Protein AF-A0A8W7PRF5-F1 (afdb_monomer_lite)

Organism: Anopheles coluzzii (NCBI:txid1518534)

Sequence (178 aa):
MAEGTYEYECMRAELLGLAHPSREEFEEKQKLRQETEVEEQLTEQLKDVDLQDESLQGTSGKMDELTNILTATQQKINKFKVACGSLTSLLKLRPSTPSSEPAAGAAEGKSINDALDTLDTMKDLNAASDATVAKAAAQDIGTKVTSQLDKLDSLLHKADNATYSMKHQTDQMKKISK

Structure (mmCIF, N/CA/C/O backbone):
data_AF-A0A8W7PRF5-F1
#
_entry.id   AF-A0A8W7PRF5-F1
#
loop_
_atom_site.group_PDB
_atom_site.id
_atom_site.type_symbol
_atom_site.label_atom_id
_atom_site.label_alt_id
_atom_site.label_comp_id
_atom_site.label_asym_id
_atom_site.label_entity_id
_atom_site.label_seq_id
_atom_site.pdbx_PDB_ins_code
_atom_site.Cartn_x
_atom_site.Cartn_y
_atom_site.Cartn_z
_atom_site.occupancy
_atom_site.B_iso_or_equiv
_atom_site.auth_seq_id
_atom_site.auth_comp_id
_atom_site.auth_asym_id
_atom_site.auth_atom_id
_atom_site.pdbx_PDB_model_num
ATOM 1 N N . MET A 1 1 ? 35.293 11.402 -24.016 1.00 61.47 1 MET A N 1
ATOM 2 C CA . MET A 1 1 ? 34.260 10.452 -24.480 1.00 61.47 1 MET A CA 1
ATOM 3 C C . MET A 1 1 ? 33.550 9.910 -23.261 1.00 61.47 1 MET A C 1
ATOM 5 O O . MET A 1 1 ? 34.232 9.674 -22.272 1.00 61.47 1 MET A O 1
ATOM 9 N N . ALA A 1 2 ? 32.225 9.782 -23.308 1.00 79.25 2 ALA A N 1
ATOM 10 C CA . ALA A 1 2 ? 31.478 9.108 -22.251 1.00 79.25 2 ALA A CA 1
ATOM 11 C C . ALA A 1 2 ? 31.537 7.593 -22.483 1.00 79.25 2 ALA A C 1
ATOM 13 O O . ALA A 1 2 ? 31.536 7.147 -23.630 1.00 79.25 2 ALA A O 1
ATOM 14 N N . GLU A 1 3 ? 31.621 6.817 -21.408 1.00 78.94 3 GLU A N 1
ATOM 15 C CA . GLU A 1 3 ? 31.531 5.361 -21.495 1.00 78.94 3 GLU A CA 1
ATOM 16 C C . GLU A 1 3 ? 30.130 4.963 -21.978 1.00 78.94 3 GLU A C 1
ATOM 18 O O . GLU A 1 3 ? 29.141 5.616 -21.643 1.00 78.94 3 GLU A O 1
ATOM 23 N N . GLY A 1 4 ? 30.045 3.921 -22.807 1.00 78.56 4 GLY A N 1
ATOM 24 C CA . GLY A 1 4 ? 28.771 3.447 -23.354 1.00 78.56 4 GLY A CA 1
ATOM 25 C C . GLY A 1 4 ? 28.266 4.179 -24.604 1.00 78.56 4 GLY A C 1
ATOM 26 O O . GLY A 1 4 ? 27.120 3.958 -24.989 1.00 78.56 4 GLY A O 1
ATOM 27 N N . THR A 1 5 ? 29.081 5.015 -25.263 1.00 87.81 5 THR A N 1
ATOM 28 C CA . THR A 1 5 ? 28.792 5.481 -26.635 1.00 87.81 5 THR A CA 1
ATOM 29 C C . THR A 1 5 ? 29.384 4.537 -27.685 1.00 87.81 5 THR A C 1
ATOM 31 O O . THR A 1 5 ? 30.334 3.800 -27.413 1.00 87.81 5 THR A O 1
ATOM 34 N N . TYR A 1 6 ? 28.844 4.567 -28.906 1.00 88.38 6 TYR A N 1
ATOM 35 C CA . TYR A 1 6 ? 29.331 3.736 -30.012 1.00 88.38 6 TYR A CA 1
ATOM 36 C C . TYR A 1 6 ? 30.818 3.987 -30.308 1.00 88.38 6 TYR A C 1
ATOM 38 O O . TYR A 1 6 ? 31.595 3.051 -30.488 1.00 88.38 6 TYR A O 1
ATOM 46 N N . GLU A 1 7 ? 31.239 5.253 -30.289 1.00 88.06 7 GLU A N 1
ATOM 47 C CA . GLU A 1 7 ? 32.626 5.655 -30.531 1.00 88.06 7 GLU A CA 1
ATOM 48 C C . GLU A 1 7 ? 33.570 5.132 -29.442 1.00 88.06 7 GLU A C 1
ATOM 50 O O . GLU A 1 7 ? 34.707 4.759 -29.733 1.00 88.06 7 GLU A O 1
ATOM 55 N N . TYR A 1 8 ? 33.090 5.065 -28.198 1.00 89.44 8 TYR A N 1
ATOM 56 C CA . TYR A 1 8 ? 33.837 4.485 -27.089 1.00 89.44 8 TYR A CA 1
ATOM 57 C C . TYR A 1 8 ? 34.025 2.972 -27.267 1.00 89.44 8 TYR A C 1
ATOM 59 O O . TYR A 1 8 ? 35.137 2.477 -27.092 1.00 89.44 8 TYR A O 1
ATOM 67 N N . GLU A 1 9 ? 32.984 2.235 -27.670 1.00 86.38 9 GLU A N 1
ATOM 68 C CA . GLU A 1 9 ? 33.106 0.792 -27.934 1.00 86.38 9 GLU A CA 1
ATOM 69 C C . GLU A 1 9 ? 33.982 0.482 -29.154 1.00 86.38 9 GLU A C 1
ATOM 71 O O . GLU A 1 9 ? 34.721 -0.501 -29.134 1.00 86.38 9 GLU A O 1
ATOM 76 N N . CYS A 1 10 ? 33.966 1.331 -30.186 1.00 87.81 10 CYS A N 1
ATOM 77 C CA . CYS A 1 10 ? 34.877 1.199 -31.326 1.00 87.81 10 CYS A CA 1
ATOM 78 C C . CYS A 1 10 ? 36.339 1.342 -30.886 1.00 87.81 10 CYS A C 1
ATOM 80 O O . CYS A 1 10 ? 37.153 0.465 -31.162 1.00 87.81 10 CYS A O 1
ATOM 82 N N . MET A 1 11 ? 36.655 2.397 -30.129 1.00 88.56 11 MET A N 1
ATOM 83 C CA . MET A 1 11 ? 37.995 2.611 -29.574 1.00 88.56 11 MET A CA 1
ATOM 84 C C . MET A 1 11 ? 38.405 1.459 -28.642 1.00 88.56 11 MET A C 1
ATOM 86 O O . MET A 1 11 ? 39.544 1.000 -28.661 1.00 88.56 11 MET A O 1
ATOM 90 N N . ARG A 1 12 ? 37.469 0.943 -27.841 1.00 90.81 12 ARG A N 1
ATOM 91 C CA . ARG A 1 12 ? 37.705 -0.206 -26.961 1.00 90.81 12 ARG A CA 1
ATOM 92 C C . ARG A 1 12 ? 38.017 -1.483 -27.747 1.00 90.81 12 ARG A C 1
ATOM 94 O O . ARG A 1 12 ? 38.920 -2.219 -27.354 1.00 90.81 12 ARG A O 1
ATOM 101 N N . ALA A 1 13 ? 37.296 -1.749 -28.834 1.00 89.56 13 ALA A N 1
ATOM 102 C CA . ALA A 1 13 ? 37.564 -2.883 -29.715 1.00 89.56 13 ALA A CA 1
ATOM 103 C C . ALA A 1 13 ? 38.946 -2.762 -30.377 1.00 89.56 13 ALA A C 1
ATOM 105 O O . ALA A 1 13 ? 39.694 -3.740 -30.384 1.00 89.56 13 ALA A O 1
ATOM 106 N N . GLU A 1 14 ? 39.317 -1.557 -30.820 1.00 90.25 14 GLU A N 1
ATOM 107 C CA . GLU A 1 14 ? 40.637 -1.258 -31.385 1.00 90.25 14 GLU A CA 1
ATOM 108 C C . GLU A 1 14 ? 41.767 -1.559 -30.387 1.00 90.25 14 GLU A C 1
ATOM 110 O O . GLU A 1 14 ? 42.705 -2.289 -30.710 1.00 90.25 14 GLU A O 1
ATOM 115 N N . LEU A 1 15 ? 41.647 -1.084 -29.140 1.00 91.38 15 LEU A N 1
ATOM 116 C CA . LEU A 1 15 ? 42.628 -1.347 -28.076 1.00 91.38 15 LEU A CA 1
ATOM 117 C C . LEU A 1 15 ? 42.772 -2.843 -27.744 1.00 91.38 15 LEU A C 1
ATOM 119 O O . LEU A 1 15 ? 43.846 -3.280 -27.330 1.00 91.38 15 LEU A O 1
ATOM 123 N N . LEU A 1 16 ? 41.699 -3.622 -27.899 1.00 91.06 16 LEU A N 1
ATOM 124 C CA . LEU A 1 16 ? 41.664 -5.061 -27.617 1.00 91.06 16 LEU A CA 1
ATOM 125 C C . LEU A 1 16 ? 42.037 -5.929 -28.832 1.00 91.06 16 LEU A C 1
ATOM 127 O O . LEU A 1 16 ? 42.087 -7.153 -28.702 1.00 91.06 16 LEU A O 1
ATOM 131 N N . GLY A 1 17 ? 42.291 -5.328 -30.000 1.00 89.62 17 GLY A N 1
ATOM 132 C CA . GLY A 1 17 ? 42.558 -6.053 -31.245 1.00 89.62 17 GLY A CA 1
ATOM 133 C C . GLY A 1 17 ? 41.350 -6.834 -31.777 1.00 89.62 17 GLY A C 1
ATOM 134 O O . GLY A 1 17 ? 41.521 -7.825 -32.487 1.00 89.62 17 GLY A O 1
ATOM 135 N N . LEU A 1 18 ? 40.134 -6.424 -31.405 1.00 90.12 18 LEU A N 1
ATOM 136 C CA . LEU A 1 18 ? 38.875 -7.021 -31.849 1.00 90.12 18 LEU A CA 1
ATOM 137 C C . LEU A 1 18 ? 38.309 -6.260 -33.056 1.00 90.12 18 LEU A C 1
ATOM 139 O O . LEU A 1 18 ? 38.619 -5.091 -33.278 1.00 90.12 18 LEU A O 1
ATOM 143 N N . ALA A 1 19 ? 37.444 -6.918 -33.831 1.00 87.75 19 ALA A N 1
ATOM 144 C CA . ALA A 1 19 ? 36.703 -6.247 -34.896 1.00 87.75 19 ALA A CA 1
ATOM 145 C C . ALA A 1 19 ? 35.778 -5.169 -34.308 1.00 87.75 19 ALA A C 1
ATOM 147 O O . ALA A 1 19 ? 35.150 -5.386 -33.268 1.00 87.75 19 ALA A O 1
ATOM 148 N N . HIS A 1 20 ? 35.687 -4.017 -34.978 1.00 89.44 20 HIS A N 1
ATOM 149 C CA . HIS A 1 20 ? 34.767 -2.962 -34.564 1.00 89.44 20 HIS A CA 1
ATOM 150 C C . HIS A 1 20 ? 33.323 -3.468 -34.669 1.00 89.44 20 HIS A C 1
ATOM 152 O O . HIS A 1 20 ? 32.961 -4.011 -35.717 1.00 89.44 20 HIS A O 1
ATOM 158 N N . PRO A 1 21 ? 32.505 -3.296 -33.615 1.00 85.31 21 PRO A N 1
ATOM 159 C CA . PRO A 1 21 ? 31.090 -3.620 -33.698 1.00 85.31 21 PRO A CA 1
ATOM 160 C C . PRO A 1 21 ? 30.436 -2.745 -34.766 1.00 85.31 21 PRO A C 1
ATOM 162 O O . PRO A 1 21 ? 30.805 -1.578 -34.923 1.00 85.31 21 PRO A O 1
ATOM 165 N N . SER A 1 22 ? 29.461 -3.284 -35.496 1.00 89.94 22 SER A N 1
ATOM 166 C CA . SER A 1 22 ? 28.659 -2.437 -36.372 1.00 89.94 22 SER A CA 1
ATOM 167 C C . SER A 1 22 ? 27.760 -1.520 -35.539 1.00 89.94 22 SER A C 1
ATOM 169 O O . SER A 1 22 ? 27.403 -1.813 -34.394 1.00 89.94 22 SER A O 1
ATOM 171 N N . ARG A 1 23 ? 27.390 -0.375 -36.116 1.00 86.81 23 ARG A N 1
ATOM 172 C CA . ARG A 1 23 ? 26.504 0.583 -35.449 1.00 86.81 23 ARG A CA 1
ATOM 173 C C . ARG A 1 23 ? 25.132 -0.016 -35.140 1.00 86.81 23 ARG A C 1
ATOM 175 O O . ARG A 1 23 ? 24.598 0.231 -34.067 1.00 86.81 23 ARG A O 1
ATOM 182 N N . GLU A 1 24 ? 24.609 -0.820 -36.059 1.00 88.62 24 GLU A N 1
ATOM 183 C CA . GLU A 1 24 ? 23.327 -1.511 -35.916 1.00 88.62 24 GLU A CA 1
ATOM 184 C C . GLU A 1 24 ? 23.366 -2.519 -34.758 1.00 88.62 24 GLU A C 1
ATOM 186 O O . GLU A 1 24 ? 22.568 -2.406 -33.832 1.00 88.62 24 GLU A O 1
ATOM 191 N N . GLU A 1 25 ? 24.370 -3.404 -34.713 1.00 86.94 25 GLU A N 1
ATOM 192 C CA . GLU A 1 25 ? 24.534 -4.374 -33.614 1.00 86.94 25 GLU A CA 1
ATOM 193 C C . GLU A 1 25 ? 24.709 -3.692 -32.248 1.00 86.94 25 GLU A C 1
ATOM 195 O O . GLU A 1 25 ? 24.249 -4.196 -31.220 1.00 86.94 25 GLU A O 1
ATOM 200 N N . PHE A 1 26 ? 25.393 -2.543 -32.207 1.00 87.88 26 PHE A N 1
ATOM 201 C CA . PHE A 1 26 ? 25.550 -1.771 -30.978 1.00 87.88 26 PHE A CA 1
ATOM 202 C C . PHE A 1 26 ? 24.217 -1.179 -30.501 1.00 87.88 26 PHE A C 1
ATOM 204 O O . PHE A 1 26 ? 23.889 -1.298 -29.319 1.00 87.88 26 PHE A O 1
ATOM 211 N N . GLU A 1 27 ? 23.451 -0.560 -31.402 1.00 89.12 27 GLU A N 1
ATOM 212 C CA . GLU A 1 27 ? 22.144 0.026 -31.091 1.00 89.12 27 GLU A CA 1
ATOM 213 C C . GLU A 1 27 ? 21.140 -1.055 -30.651 1.00 89.12 27 GLU A C 1
ATOM 215 O O . GLU A 1 27 ? 20.457 -0.879 -29.638 1.00 89.12 27 GLU A O 1
ATOM 220 N N . GLU A 1 28 ? 21.119 -2.213 -31.315 1.00 88.44 28 GLU A N 1
ATOM 221 C CA . GLU A 1 28 ? 20.295 -3.363 -30.923 1.00 88.44 28 GLU A CA 1
ATOM 222 C C . GLU A 1 28 ? 20.671 -3.904 -29.542 1.00 88.44 28 GLU A C 1
ATOM 224 O O . GLU A 1 28 ? 19.804 -4.100 -28.688 1.00 88.44 28 GLU A O 1
ATOM 229 N N . LYS A 1 29 ? 21.968 -4.093 -29.271 1.00 86.56 29 LYS A N 1
ATOM 230 C CA . LYS A 1 29 ? 22.447 -4.574 -27.969 1.00 86.56 29 LYS A CA 1
ATOM 231 C C . LYS A 1 29 ? 22.146 -3.587 -26.842 1.00 86.56 29 LYS A C 1
ATOM 233 O O . LYS A 1 29 ? 21.865 -4.008 -25.720 1.00 86.56 29 LYS A O 1
ATOM 238 N N . GLN A 1 30 ? 22.219 -2.284 -27.114 1.00 87.25 30 GLN A N 1
ATOM 239 C CA . GLN A 1 30 ? 21.830 -1.255 -26.150 1.00 87.25 30 GLN A CA 1
ATOM 240 C C . GLN A 1 30 ? 20.331 -1.283 -25.871 1.00 87.25 30 GLN A C 1
ATOM 242 O O . GLN A 1 30 ? 19.942 -1.242 -24.706 1.00 87.25 30 GLN A O 1
ATOM 247 N N . LYS A 1 31 ? 19.506 -1.400 -26.914 1.00 88.25 31 LYS A N 1
ATOM 248 C CA . LYS A 1 31 ? 18.055 -1.509 -26.767 1.00 88.25 31 LYS A CA 1
ATOM 249 C C . LYS A 1 31 ? 17.669 -2.749 -25.957 1.00 88.25 31 LYS A C 1
ATOM 251 O O . LYS A 1 31 ? 16.905 -2.624 -25.008 1.00 88.25 31 LYS A O 1
ATOM 256 N N . LEU A 1 32 ? 18.252 -3.905 -26.273 1.00 87.62 32 LEU A N 1
ATOM 257 C CA . LEU A 1 32 ? 17.989 -5.154 -25.558 1.00 87.62 32 LEU A CA 1
ATOM 258 C C . LEU A 1 32 ? 18.381 -5.059 -24.077 1.00 87.62 32 LEU A C 1
ATOM 260 O O . LEU A 1 32 ? 17.628 -5.503 -23.219 1.00 87.62 32 LEU A O 1
ATOM 264 N N . ARG A 1 33 ? 19.529 -4.440 -23.758 1.00 86.44 33 ARG A N 1
ATOM 265 C CA . ARG A 1 33 ? 19.933 -4.205 -22.361 1.00 86.44 33 ARG A CA 1
ATOM 266 C C . ARG A 1 33 ? 18.932 -3.335 -21.608 1.00 86.44 33 ARG A C 1
ATOM 268 O O . ARG A 1 33 ? 18.532 -3.706 -20.513 1.00 86.44 33 ARG A O 1
ATOM 275 N N . GLN A 1 34 ? 18.506 -2.223 -22.205 1.00 85.88 34 GLN A N 1
ATOM 276 C CA . GLN A 1 34 ? 17.510 -1.339 -21.591 1.00 85.88 34 GLN A CA 1
ATOM 277 C C . GLN A 1 34 ? 16.178 -2.059 -21.365 1.00 85.88 34 GLN A C 1
ATOM 279 O O . GLN A 1 34 ? 15.546 -1.876 -20.332 1.00 85.88 34 GLN A O 1
ATOM 284 N N . GLU A 1 35 ? 15.757 -2.889 -22.315 1.00 84.75 35 GLU A N 1
ATOM 285 C CA . GLU A 1 35 ? 14.522 -3.661 -22.210 1.00 84.75 35 GLU A CA 1
ATOM 286 C C . GLU A 1 35 ? 14.586 -4.707 -21.093 1.00 84.75 35 GLU A C 1
ATOM 288 O O . GLU A 1 35 ? 13.688 -4.744 -20.254 1.00 84.75 35 GLU A O 1
ATOM 293 N N . THR A 1 36 ? 15.680 -5.473 -20.999 1.00 85.12 36 THR A N 1
ATOM 294 C CA . THR A 1 36 ? 15.898 -6.405 -19.882 1.00 85.12 36 THR A CA 1
ATOM 295 C C . THR A 1 36 ? 15.945 -5.683 -18.535 1.00 85.12 36 THR A C 1
ATOM 297 O O . THR A 1 36 ? 15.331 -6.150 -17.581 1.00 85.12 36 THR A O 1
ATOM 300 N N . GLU A 1 37 ? 16.623 -4.536 -18.441 1.00 86.56 37 GLU A N 1
ATOM 301 C CA . GLU A 1 37 ? 16.680 -3.745 -17.203 1.00 86.56 37 GLU A CA 1
ATOM 302 C C . GLU A 1 37 ? 15.288 -3.258 -16.770 1.00 86.56 37 GLU A C 1
ATOM 304 O O . GLU A 1 37 ? 14.953 -3.307 -15.586 1.00 86.56 37 GLU A O 1
ATOM 309 N N . VAL A 1 38 ? 14.453 -2.813 -17.715 1.00 86.50 38 VAL A N 1
ATOM 310 C CA . VAL A 1 38 ? 13.074 -2.389 -17.428 1.00 86.50 38 VAL A CA 1
ATOM 311 C C . VAL A 1 38 ? 12.209 -3.574 -16.998 1.00 86.50 38 VAL A C 1
ATOM 313 O O . VAL A 1 38 ? 11.436 -3.448 -16.047 1.00 86.50 38 VAL A O 1
ATOM 316 N N . GLU A 1 39 ? 12.330 -4.723 -17.662 1.00 85.25 39 GLU A N 1
ATOM 317 C CA . GLU A 1 39 ? 11.587 -5.936 -17.308 1.00 85.25 39 GLU A CA 1
ATOM 318 C C . GLU A 1 39 ? 11.971 -6.453 -15.913 1.00 85.25 39 GLU A C 1
ATOM 320 O O . GLU A 1 39 ? 11.095 -6.805 -15.114 1.00 85.25 39 GLU A O 1
ATOM 325 N N . GLU A 1 40 ? 13.265 -6.444 -15.582 1.00 86.62 40 GLU A N 1
ATOM 326 C CA . GLU A 1 40 ? 13.767 -6.824 -14.261 1.00 86.62 40 GLU A CA 1
ATOM 327 C C . GLU A 1 40 ? 13.230 -5.883 -13.174 1.00 86.62 40 GLU A C 1
ATOM 329 O O . GLU A 1 40 ? 12.654 -6.353 -12.190 1.00 86.62 40 GLU A O 1
ATOM 334 N N . GLN A 1 41 ? 13.306 -4.564 -13.391 1.00 87.25 41 GLN A N 1
ATOM 335 C CA . GLN A 1 41 ? 12.767 -3.561 -12.464 1.00 87.25 41 GLN A CA 1
ATOM 336 C C . GLN A 1 41 ? 11.256 -3.690 -12.262 1.00 87.25 41 GLN A C 1
ATOM 338 O O . GLN A 1 41 ? 10.749 -3.481 -11.158 1.00 87.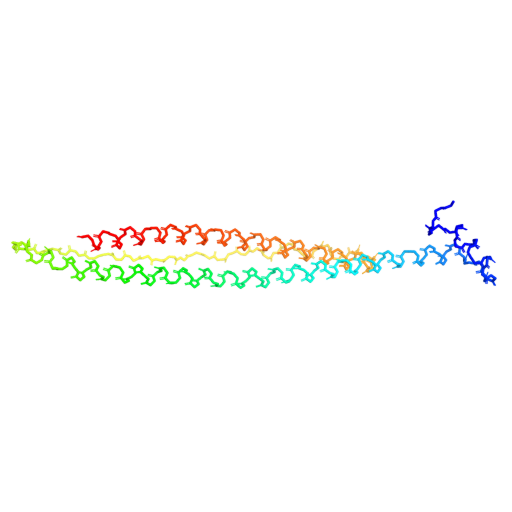25 41 GLN A O 1
ATOM 343 N N . LEU A 1 42 ? 10.509 -3.995 -13.324 1.00 86.69 42 LEU A N 1
ATOM 344 C CA . LEU A 1 42 ? 9.062 -4.165 -13.244 1.00 86.69 42 LEU A CA 1
ATOM 345 C C . LEU A 1 42 ? 8.699 -5.438 -12.475 1.00 86.69 42 LEU A C 1
ATOM 347 O O . LEU A 1 42 ? 7.778 -5.437 -11.659 1.00 86.69 42 LEU A O 1
ATOM 351 N N . THR A 1 43 ? 9.461 -6.508 -12.696 1.00 86.38 43 THR A N 1
ATOM 352 C CA . THR A 1 43 ? 9.303 -7.781 -11.989 1.00 86.38 43 THR A CA 1
ATOM 353 C C . THR A 1 43 ? 9.626 -7.642 -10.503 1.00 86.38 43 THR A C 1
ATOM 355 O O . THR A 1 43 ? 8.928 -8.215 -9.666 1.00 86.38 43 THR A O 1
ATOM 358 N N . GLU A 1 44 ? 10.672 -6.894 -10.154 1.00 90.19 44 GLU A N 1
ATOM 359 C CA . GLU A 1 44 ? 11.025 -6.601 -8.763 1.00 90.19 44 GLU A CA 1
ATOM 360 C C . GLU A 1 44 ? 9.930 -5.777 -8.073 1.00 90.19 44 GLU A C 1
ATOM 362 O O . GLU A 1 44 ? 9.431 -6.184 -7.025 1.00 90.19 44 GLU A O 1
ATOM 367 N N . GLN A 1 45 ? 9.455 -4.704 -8.714 1.00 89.31 45 GLN A N 1
ATOM 368 C CA . GLN A 1 45 ? 8.347 -3.898 -8.189 1.00 89.31 45 GLN A CA 1
ATOM 369 C C . GLN A 1 45 ? 7.074 -4.718 -7.964 1.00 89.31 45 GLN A C 1
ATOM 371 O O . GLN A 1 45 ? 6.395 -4.536 -6.955 1.00 89.31 45 GLN A O 1
ATOM 376 N N . LEU A 1 46 ? 6.742 -5.636 -8.876 1.00 89.06 46 LEU A N 1
ATOM 377 C CA . LEU A 1 46 ? 5.566 -6.488 -8.719 1.00 89.06 46 LEU A CA 1
ATOM 378 C C . LEU A 1 46 ? 5.687 -7.407 -7.492 1.00 89.06 46 LEU A C 1
ATOM 380 O O . LEU A 1 46 ? 4.733 -7.528 -6.724 1.00 89.06 46 LEU A O 1
ATOM 384 N N . LYS A 1 47 ? 6.867 -7.999 -7.266 1.00 90.88 47 LYS A N 1
ATOM 385 C CA . LYS A 1 47 ? 7.133 -8.825 -6.075 1.00 90.88 47 LYS A CA 1
ATOM 386 C C . LYS A 1 47 ? 7.003 -8.020 -4.787 1.00 90.88 47 LYS A C 1
ATOM 388 O O . LYS A 1 47 ? 6.419 -8.510 -3.824 1.00 90.88 47 LYS A O 1
ATOM 393 N N . ASP A 1 48 ? 7.518 -6.795 -4.769 1.00 93.06 48 ASP A N 1
ATOM 394 C CA . ASP A 1 48 ? 7.416 -5.921 -3.600 1.00 93.06 48 ASP A CA 1
ATOM 395 C C . ASP A 1 48 ? 5.961 -5.576 -3.278 1.00 93.06 48 ASP A C 1
ATOM 397 O O . ASP A 1 48 ? 5.553 -5.621 -2.114 1.00 93.06 48 ASP A O 1
ATOM 401 N N . VAL A 1 49 ? 5.159 -5.280 -4.304 1.00 93.19 49 VAL A N 1
ATOM 402 C CA . VAL A 1 49 ? 3.723 -5.027 -4.145 1.00 93.19 49 VAL A CA 1
ATOM 403 C C . VAL A 1 49 ? 3.013 -6.267 -3.599 1.00 93.19 49 VAL A C 1
ATOM 405 O O . VAL A 1 49 ? 2.204 -6.135 -2.681 1.00 93.19 49 VAL A O 1
ATOM 408 N N . ASP A 1 50 ? 3.340 -7.466 -4.080 1.00 92.00 50 ASP A N 1
ATOM 409 C CA . ASP A 1 50 ? 2.751 -8.711 -3.572 1.00 92.00 50 ASP A CA 1
ATOM 410 C C . ASP A 1 50 ? 3.109 -8.974 -2.100 1.00 92.00 50 ASP A C 1
ATOM 412 O O . ASP A 1 50 ? 2.225 -9.264 -1.291 1.00 92.00 50 ASP A O 1
ATOM 416 N N . LEU A 1 51 ? 4.374 -8.786 -1.710 1.00 93.62 51 LEU A N 1
ATOM 417 C CA . LEU A 1 51 ? 4.808 -8.920 -0.313 1.00 93.62 51 LEU A CA 1
ATOM 418 C C . LEU A 1 51 ? 4.095 -7.924 0.613 1.00 93.62 51 LEU A C 1
ATOM 420 O O . LEU A 1 51 ? 3.732 -8.252 1.750 1.00 93.62 51 LEU A O 1
ATOM 424 N N . GLN A 1 52 ? 3.878 -6.695 0.138 1.00 93.94 52 GLN A N 1
ATOM 425 C CA . GLN A 1 52 ? 3.104 -5.699 0.874 1.00 93.94 52 GLN A CA 1
ATOM 426 C C . GLN A 1 52 ? 1.636 -6.116 1.011 1.00 93.94 52 GLN A C 1
ATOM 428 O O . GLN A 1 52 ? 1.056 -5.926 2.083 1.00 93.94 52 GLN A O 1
ATOM 433 N N . ASP A 1 53 ? 1.046 -6.734 -0.016 1.00 93.75 53 ASP A N 1
ATOM 434 C CA . ASP A 1 53 ? -0.344 -7.192 0.030 1.00 93.75 53 ASP A CA 1
ATOM 435 C C . ASP A 1 53 ? -0.559 -8.281 1.086 1.00 93.75 53 ASP A C 1
ATOM 437 O O . ASP A 1 53 ? -1.489 -8.190 1.892 1.00 93.75 53 ASP A O 1
ATOM 441 N N . GLU A 1 54 ? 0.338 -9.269 1.141 1.00 93.25 54 GLU A N 1
ATOM 442 C CA . GLU A 1 54 ? 0.301 -10.338 2.144 1.00 93.25 54 GLU A CA 1
ATOM 443 C C . GLU A 1 54 ? 0.418 -9.776 3.570 1.00 93.25 54 GLU A C 1
ATOM 445 O O . GLU A 1 54 ? -0.318 -10.173 4.483 1.00 93.25 54 GLU A O 1
ATOM 450 N N . SER A 1 55 ? 1.306 -8.795 3.764 1.00 94.62 55 SER A N 1
ATOM 451 C CA . SER A 1 55 ? 1.460 -8.091 5.041 1.00 94.62 55 SER A CA 1
ATOM 452 C C . SER A 1 55 ? 0.174 -7.356 5.446 1.00 94.62 55 SER A C 1
ATOM 454 O O . SER A 1 55 ? -0.304 -7.486 6.584 1.00 94.62 55 SER A O 1
ATOM 456 N N . LEU A 1 56 ? -0.452 -6.633 4.512 1.00 95.06 56 LEU A N 1
ATOM 457 C CA . LEU A 1 56 ? -1.727 -5.946 4.740 1.00 95.06 56 LEU A CA 1
ATOM 458 C C . LEU A 1 56 ? -2.863 -6.927 5.042 1.00 95.06 56 LEU A C 1
ATOM 460 O O . LEU A 1 56 ? -3.673 -6.684 5.938 1.00 95.06 56 LEU A O 1
ATOM 464 N N . GLN A 1 57 ? -2.903 -8.074 4.368 1.00 93.44 57 GLN A N 1
ATOM 465 C CA . GLN A 1 57 ? -3.888 -9.112 4.651 1.00 93.44 57 GLN A CA 1
ATOM 466 C C . GLN A 1 57 ? -3.721 -9.675 6.069 1.00 93.44 57 GLN A C 1
ATOM 468 O O . GLN A 1 57 ? -4.702 -9.787 6.812 1.00 93.44 57 GLN A O 1
ATOM 473 N N . GLY A 1 58 ? -2.484 -9.963 6.483 1.00 93.88 58 GLY A N 1
ATOM 474 C CA . GLY A 1 58 ? -2.186 -10.431 7.836 1.00 93.88 58 GLY A CA 1
ATOM 475 C C . GLY A 1 58 ? -2.561 -9.415 8.921 1.00 93.88 58 GLY A C 1
ATOM 476 O O . GLY A 1 58 ? -3.075 -9.794 9.976 1.00 93.88 58 GLY A O 1
ATOM 477 N N . THR A 1 59 ? -2.344 -8.118 8.681 1.00 95.00 59 THR A N 1
ATOM 478 C CA . THR A 1 59 ? -2.768 -7.063 9.621 1.00 95.00 59 THR A CA 1
ATOM 479 C C . THR A 1 59 ? -4.287 -6.893 9.665 1.00 95.00 59 THR A C 1
ATOM 481 O O . THR A 1 59 ? -4.841 -6.764 10.757 1.00 95.00 59 THR A O 1
ATOM 484 N N . SER A 1 60 ? -4.979 -6.981 8.525 1.00 94.75 60 SER A N 1
ATOM 485 C CA . SER A 1 60 ? -6.447 -6.929 8.459 1.00 94.75 60 SER A CA 1
ATOM 486 C C . SER A 1 60 ? -7.103 -8.056 9.253 1.00 94.75 60 SER A C 1
ATOM 488 O O . SER A 1 60 ? -7.988 -7.783 10.066 1.00 94.75 60 SER A O 1
ATOM 490 N N . GLY A 1 61 ? -6.594 -9.288 9.137 1.00 94.88 61 GLY A N 1
ATOM 491 C CA . GLY A 1 61 ? -7.076 -10.418 9.940 1.00 94.88 61 GLY A CA 1
ATOM 492 C C . GLY A 1 61 ? -6.927 -10.185 11.449 1.00 94.88 61 GLY A C 1
ATOM 493 O O . GLY A 1 61 ? -7.876 -10.376 12.208 1.00 94.88 61 GLY A O 1
ATOM 494 N N . LYS A 1 62 ? -5.774 -9.665 11.892 1.00 96.25 62 LYS A N 1
ATOM 495 C CA . LYS A 1 62 ? -5.553 -9.308 13.308 1.00 96.25 62 LYS A CA 1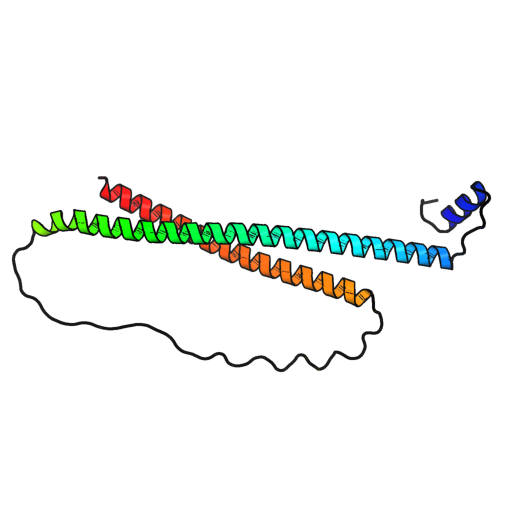
ATOM 496 C C . LYS A 1 62 ? -6.513 -8.215 13.796 1.00 96.25 62 LYS A C 1
ATOM 498 O O . LYS A 1 62 ? -6.936 -8.240 14.951 1.00 96.25 62 LYS A O 1
ATOM 503 N N . MET A 1 63 ? -6.877 -7.262 12.938 1.00 96.19 63 MET A N 1
ATOM 504 C CA . MET A 1 63 ? -7.858 -6.221 13.274 1.00 96.19 63 MET A CA 1
ATOM 505 C C . MET A 1 63 ? -9.288 -6.765 13.376 1.00 96.19 63 MET A C 1
ATOM 507 O O . MET A 1 63 ? -10.062 -6.311 14.226 1.00 96.19 63 MET A O 1
ATOM 511 N N . ASP A 1 64 ? -9.640 -7.765 12.570 1.00 95.88 64 ASP A N 1
ATOM 512 C CA . ASP A 1 64 ? -10.925 -8.462 12.687 1.00 95.88 64 ASP A CA 1
ATOM 513 C C . ASP A 1 64 ? -11.007 -9.269 13.987 1.00 95.88 64 ASP A C 1
ATOM 515 O O . ASP A 1 64 ? -12.013 -9.217 14.702 1.00 95.88 64 ASP A O 1
ATOM 519 N N . GLU A 1 65 ? -9.917 -9.936 14.370 1.00 96.88 65 GLU A N 1
ATOM 520 C CA . GLU A 1 65 ? -9.806 -10.599 15.672 1.00 96.88 65 GLU A CA 1
ATOM 521 C C . GLU A 1 65 ? -9.955 -9.611 16.834 1.00 96.88 65 GLU A C 1
ATOM 523 O O . GLU A 1 65 ? -10.716 -9.866 17.771 1.00 96.88 65 GLU A O 1
ATOM 528 N N . LEU A 1 66 ? -9.291 -8.455 16.761 1.00 97.06 66 LEU A N 1
ATOM 529 C CA . LEU A 1 66 ? -9.430 -7.394 17.757 1.00 97.06 66 LEU A CA 1
ATOM 530 C C . LEU A 1 66 ? -10.892 -6.933 17.874 1.00 97.06 66 LEU A C 1
ATOM 532 O O . LEU A 1 66 ? -11.427 -6.824 18.978 1.00 97.06 66 LEU A O 1
ATOM 536 N N . THR A 1 67 ? -11.573 -6.726 16.747 1.00 96.06 67 THR A N 1
ATOM 537 C CA . THR A 1 67 ? -12.992 -6.340 16.714 1.00 96.06 67 THR A CA 1
ATOM 538 C C . THR A 1 67 ? -13.887 -7.409 17.358 1.00 96.06 67 THR A C 1
ATOM 540 O O . THR A 1 67 ? -14.786 -7.089 18.147 1.00 96.06 67 THR A O 1
ATOM 543 N N . ASN A 1 68 ? -13.602 -8.691 17.112 1.00 97.44 68 ASN A N 1
ATOM 544 C CA . ASN A 1 68 ? -14.292 -9.813 17.752 1.00 97.44 68 ASN A CA 1
ATOM 545 C C . ASN A 1 68 ? -14.057 -9.849 19.271 1.00 97.44 68 ASN A C 1
ATOM 547 O O . ASN A 1 68 ? -15.009 -10.015 20.041 1.00 97.44 68 ASN A O 1
ATOM 551 N N . ILE A 1 69 ? -12.817 -9.633 19.724 1.00 97.81 69 ILE A N 1
ATOM 552 C CA . ILE A 1 69 ? -12.468 -9.555 21.152 1.00 97.81 69 ILE A CA 1
ATOM 553 C C . ILE A 1 69 ? -13.231 -8.415 21.828 1.00 97.81 69 ILE A C 1
ATOM 555 O O . ILE A 1 69 ? -13.798 -8.603 22.909 1.00 97.81 69 ILE A O 1
ATOM 559 N N . LEU A 1 70 ? -13.289 -7.244 21.196 1.00 96.88 70 LEU A N 1
ATOM 560 C CA . LEU A 1 70 ? -14.012 -6.091 21.728 1.00 96.88 70 LEU A CA 1
ATOM 561 C C . LEU A 1 70 ? -15.513 -6.366 21.803 1.00 96.88 70 LEU A C 1
ATOM 563 O O . LEU A 1 70 ? -16.138 -6.056 22.819 1.00 96.88 70 LEU A O 1
ATOM 567 N N . THR A 1 71 ? -16.087 -7.024 20.800 1.00 97.00 71 THR A N 1
ATOM 568 C CA . THR A 1 71 ? -17.499 -7.429 20.815 1.00 97.00 71 THR A CA 1
ATOM 569 C C . THR A 1 71 ? -17.791 -8.401 21.962 1.00 97.00 71 THR A C 1
ATOM 571 O O . THR A 1 71 ? -18.708 -8.176 22.760 1.00 97.00 71 THR A O 1
ATOM 574 N N . ALA A 1 72 ? -16.974 -9.446 22.116 1.00 97.56 72 ALA A N 1
ATOM 575 C CA . ALA A 1 72 ? -17.102 -10.408 23.210 1.00 97.56 72 ALA A CA 1
ATOM 576 C C . ALA A 1 72 ? -16.933 -9.742 24.589 1.00 97.56 72 ALA A C 1
ATOM 578 O O . ALA A 1 72 ? -17.646 -10.067 25.544 1.00 97.56 72 ALA A O 1
ATOM 579 N N . THR A 1 73 ? -16.024 -8.772 24.696 1.00 96.00 73 THR A N 1
ATOM 580 C CA . THR A 1 73 ? -15.793 -8.003 25.924 1.00 96.00 73 THR A CA 1
ATOM 581 C C . THR A 1 73 ? -17.006 -7.144 26.275 1.00 96.00 73 THR A C 1
ATOM 583 O O . THR A 1 73 ? -17.479 -7.200 27.411 1.00 96.00 73 THR A O 1
ATOM 586 N N . GLN A 1 74 ? -17.604 -6.441 25.308 1.00 96.81 74 GLN A N 1
ATOM 587 C CA . GLN A 1 74 ? -18.821 -5.657 25.537 1.00 96.81 74 GLN A CA 1
ATOM 588 C C . GLN A 1 74 ? -19.997 -6.533 25.996 1.00 96.81 74 GLN A C 1
ATOM 590 O O . GLN A 1 74 ? -20.738 -6.146 26.903 1.00 96.81 74 GLN A O 1
ATOM 595 N N . GLN A 1 75 ? -20.152 -7.739 25.435 1.00 96.00 75 GLN A N 1
ATOM 596 C CA . GLN A 1 75 ? -21.164 -8.698 25.893 1.00 96.00 75 GLN A CA 1
ATOM 597 C C . GLN A 1 75 ? -20.937 -9.121 27.349 1.00 96.00 75 GLN A C 1
ATOM 599 O O . GLN A 1 75 ? -21.890 -9.183 28.129 1.00 96.00 75 GLN A O 1
ATOM 604 N N . LYS A 1 76 ? -19.684 -9.387 27.741 1.00 94.75 76 LYS A N 1
ATOM 605 C CA . LYS A 1 76 ? -19.336 -9.713 29.133 1.00 94.75 76 LYS A CA 1
ATOM 606 C C . LYS A 1 76 ? -19.624 -8.545 30.075 1.00 94.75 76 LYS A C 1
ATOM 608 O O . LYS A 1 76 ? -20.228 -8.763 31.122 1.00 94.75 76 LYS A O 1
ATOM 613 N N . ILE A 1 77 ? -19.278 -7.317 29.686 1.00 92.38 77 ILE A N 1
ATOM 614 C CA . ILE A 1 77 ? -19.594 -6.111 30.464 1.00 92.38 77 ILE A CA 1
ATOM 615 C C . ILE A 1 77 ? -21.109 -5.966 30.636 1.00 92.38 77 ILE A C 1
ATOM 617 O O . ILE A 1 77 ? -21.581 -5.727 31.745 1.00 92.38 77 ILE A O 1
ATOM 621 N N . ASN A 1 78 ? -21.892 -6.172 29.576 1.00 91.56 78 ASN A N 1
ATOM 622 C CA . ASN A 1 78 ? -23.352 -6.107 29.654 1.00 91.56 78 ASN A CA 1
ATOM 623 C C . ASN A 1 78 ? -23.918 -7.155 30.623 1.00 91.56 78 ASN A C 1
ATOM 625 O O . ASN A 1 78 ? -24.753 -6.820 31.461 1.00 91.56 78 ASN A O 1
ATOM 629 N N . LYS A 1 79 ? -23.420 -8.398 30.570 1.00 90.56 79 LYS A N 1
ATOM 630 C CA . LYS A 1 79 ? -23.792 -9.453 31.527 1.00 90.56 79 LYS A CA 1
ATOM 631 C C . LYS A 1 79 ? -23.440 -9.063 32.964 1.00 90.56 79 LYS A C 1
ATOM 633 O O . LYS A 1 79 ? -24.268 -9.237 33.852 1.00 90.56 79 LYS A O 1
ATOM 638 N N . PHE A 1 80 ? -22.259 -8.483 33.186 1.00 87.19 80 PHE A N 1
ATOM 639 C CA . PHE A 1 80 ? -21.844 -8.005 34.506 1.00 87.19 80 PHE A CA 1
ATOM 640 C C . PHE A 1 80 ? -22.759 -6.886 35.019 1.00 87.19 80 PHE A C 1
ATOM 642 O O . PHE A 1 80 ? -23.226 -6.935 36.153 1.00 87.19 80 PHE A O 1
ATOM 649 N N . LYS A 1 81 ? -23.086 -5.906 34.168 1.00 85.50 81 LYS A N 1
ATOM 650 C CA . LYS A 1 81 ? -24.024 -4.827 34.508 1.00 85.50 81 LYS A CA 1
ATOM 651 C C . LYS A 1 81 ? -25.396 -5.365 34.904 1.00 85.50 81 LYS A C 1
ATOM 653 O O . LYS A 1 81 ? -25.986 -4.839 35.838 1.00 85.50 81 LYS A O 1
ATOM 658 N N . VAL A 1 82 ? -25.897 -6.400 34.228 1.00 82.75 82 VAL A N 1
ATOM 659 C CA . VAL A 1 82 ? -27.164 -7.049 34.597 1.00 82.75 82 VAL A CA 1
ATOM 660 C C . VAL A 1 82 ? -27.030 -7.790 35.927 1.00 82.75 82 VAL A C 1
ATOM 662 O O . VAL A 1 82 ? -27.873 -7.604 36.796 1.00 82.75 82 VAL A O 1
ATOM 665 N N . ALA A 1 83 ? -25.963 -8.567 36.130 1.00 75.81 83 ALA A N 1
ATOM 666 C CA . ALA A 1 83 ? -25.749 -9.314 37.370 1.00 75.81 83 ALA A CA 1
ATOM 667 C C . ALA A 1 83 ? -25.626 -8.394 38.601 1.00 75.81 83 ALA A C 1
ATOM 669 O O . ALA A 1 83 ? -26.260 -8.641 39.625 1.00 75.81 83 ALA A O 1
ATOM 670 N N . CYS A 1 84 ? -24.876 -7.294 38.492 1.00 65.50 84 CYS A N 1
ATOM 671 C CA . CYS A 1 84 ? -24.695 -6.337 39.587 1.00 65.50 84 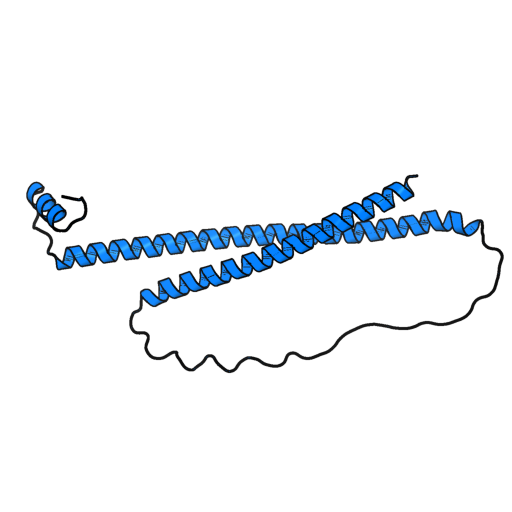CYS A CA 1
ATOM 672 C C . CYS A 1 84 ? -25.842 -5.321 39.702 1.00 65.50 84 CYS A C 1
ATOM 674 O O . CYS A 1 84 ? -26.193 -4.921 40.808 1.00 65.50 84 CYS A O 1
ATOM 676 N N . GLY A 1 85 ? -26.483 -4.946 38.591 1.00 57.78 85 GLY A N 1
ATOM 677 C CA . GLY A 1 85 ? -27.672 -4.086 38.578 1.00 57.78 85 GLY A CA 1
ATOM 678 C C . GLY A 1 85 ? -28.942 -4.797 39.058 1.00 57.78 85 GLY A C 1
ATOM 679 O O . GLY A 1 85 ? -29.816 -4.162 39.646 1.00 57.78 85 GLY A O 1
ATOM 680 N N . SER A 1 86 ? -29.025 -6.123 38.902 1.00 51.56 86 SER A N 1
ATOM 681 C CA . SER A 1 86 ? -30.097 -6.941 39.480 1.00 51.56 86 SER A CA 1
ATOM 682 C C . SER A 1 86 ? -30.097 -6.894 41.011 1.00 51.56 86 SER A C 1
ATOM 684 O O . SER A 1 86 ? -31.158 -7.037 41.609 1.00 51.56 86 SER A O 1
ATOM 686 N N . LEU A 1 87 ? -28.957 -6.635 41.663 1.00 50.09 87 LEU A N 1
ATOM 687 C CA . LEU A 1 87 ? -28.913 -6.451 43.119 1.00 50.09 87 LEU A CA 1
ATOM 688 C C . LEU A 1 87 ? -29.378 -5.049 43.549 1.00 50.09 87 LEU A C 1
ATOM 690 O O . LEU A 1 87 ? -29.904 -4.894 44.647 1.00 50.09 87 LEU A O 1
ATOM 694 N N . THR A 1 88 ? -29.262 -4.031 42.687 1.00 50.97 88 THR A N 1
ATOM 695 C CA . THR A 1 88 ? -29.749 -2.669 42.983 1.00 50.97 88 THR A CA 1
ATOM 696 C C . THR A 1 88 ? -31.238 -2.482 42.657 1.00 50.97 88 THR A C 1
ATOM 698 O O . THR A 1 88 ? -31.912 -1.705 43.332 1.00 50.97 88 THR A O 1
ATOM 701 N N . SER A 1 89 ? -31.786 -3.215 41.677 1.00 47.72 89 SER A N 1
ATOM 702 C CA . SER A 1 89 ? -33.228 -3.188 41.361 1.00 47.72 89 SER A CA 1
ATOM 703 C C . SER A 1 89 ? -34.097 -3.960 42.361 1.00 47.72 89 SER A C 1
ATOM 705 O O . SER A 1 89 ? -35.263 -3.610 42.541 1.00 47.72 89 SER A O 1
ATOM 707 N N . LEU A 1 90 ? -33.552 -4.958 43.070 1.00 49.47 90 LEU A N 1
ATOM 708 C CA . LEU A 1 90 ? -34.305 -5.708 44.089 1.00 49.47 90 LEU A CA 1
ATOM 709 C C . LEU A 1 90 ? -34.636 -4.885 45.349 1.00 49.47 90 LEU A C 1
ATOM 711 O O . LEU A 1 90 ? -35.535 -5.259 46.094 1.00 49.47 90 LEU A O 1
ATOM 715 N N . LEU A 1 91 ? -33.990 -3.734 45.565 1.00 54.75 91 LEU A N 1
ATOM 716 C CA . LEU A 1 91 ? -34.289 -2.834 46.689 1.00 54.75 91 LEU A CA 1
ATOM 717 C C . LEU A 1 91 ? -35.329 -1.744 46.360 1.00 54.75 91 LEU A C 1
ATOM 719 O O . LEU A 1 91 ? -35.637 -0.921 47.221 1.00 54.75 91 LEU A O 1
ATOM 723 N N . LYS A 1 92 ? -35.882 -1.706 45.136 1.00 52.78 92 LYS A N 1
ATOM 724 C CA . LYS A 1 92 ? -36.818 -0.648 44.696 1.00 52.78 92 LYS A CA 1
ATOM 725 C C . LYS A 1 92 ? -38.089 -1.140 43.988 1.00 52.78 92 LYS A C 1
ATOM 727 O O . LYS A 1 92 ? -38.705 -0.371 43.255 1.00 52.78 92 LYS A O 1
ATOM 732 N N . LEU A 1 93 ? -38.543 -2.370 44.224 1.00 45.28 93 LEU A N 1
ATOM 733 C CA . LEU A 1 93 ? -39.817 -2.850 43.669 1.00 45.28 93 LEU A CA 1
ATOM 734 C C . LEU A 1 93 ? -40.962 -2.772 44.690 1.00 45.28 93 LEU A C 1
ATOM 736 O O . LEU A 1 93 ? -41.264 -3.716 45.414 1.00 45.28 93 LEU A O 1
ATOM 740 N N . ARG A 1 94 ? -41.626 -1.609 44.687 1.00 44.06 94 ARG A N 1
ATOM 741 C CA . ARG A 1 94 ? -43.053 -1.453 45.012 1.00 44.06 94 ARG A CA 1
ATOM 742 C C . ARG A 1 94 ? -43.858 -1.925 43.785 1.00 44.06 94 ARG A C 1
ATOM 744 O O . ARG A 1 94 ? -43.503 -1.528 42.676 1.00 44.06 94 ARG A O 1
ATOM 751 N N . PRO A 1 95 ? -44.903 -2.756 43.936 1.00 42.66 95 PRO A N 1
ATOM 752 C CA . PRO A 1 95 ? -45.572 -3.388 42.802 1.00 42.66 95 PRO A CA 1
ATOM 753 C C . PRO A 1 95 ? -46.548 -2.428 42.110 1.00 42.66 95 PRO A C 1
ATOM 755 O O . PRO A 1 95 ? -47.365 -1.769 42.755 1.00 42.66 95 PRO A O 1
ATOM 758 N N . SER A 1 96 ? -46.486 -2.362 40.782 1.00 36.00 96 SER A N 1
ATOM 759 C CA . SER A 1 96 ? -47.551 -1.855 39.908 1.00 36.00 96 SER A CA 1
ATOM 760 C C . SER A 1 96 ? -47.473 -2.595 38.571 1.00 36.00 96 SER A C 1
ATOM 762 O O . SER A 1 96 ? -46.392 -2.930 38.100 1.00 36.00 96 SER A O 1
ATOM 764 N N . THR A 1 97 ? -48.644 -2.914 38.043 1.00 37.59 97 THR A N 1
ATOM 765 C CA . THR A 1 97 ? -49.010 -3.956 37.071 1.00 37.59 97 THR A CA 1
ATOM 766 C C . THR A 1 97 ? -48.582 -3.709 35.608 1.00 37.59 97 THR A C 1
ATOM 768 O O . THR A 1 97 ? -48.261 -2.574 35.262 1.00 37.59 97 THR A O 1
ATOM 771 N N . PRO A 1 98 ? -48.593 -4.751 34.741 1.00 51.25 98 PRO A N 1
ATOM 772 C CA . PRO A 1 98 ? -47.966 -4.750 33.413 1.00 51.25 98 PRO A CA 1
ATOM 773 C C . PRO A 1 98 ? -48.929 -4.390 32.265 1.00 51.25 98 PRO A C 1
ATOM 775 O O . PRO A 1 98 ? -50.141 -4.546 32.398 1.00 51.25 98 PRO A O 1
ATOM 778 N N . SER A 1 99 ? -48.382 -3.992 31.109 1.00 35.25 99 SER A N 1
ATOM 779 C CA . SER A 1 99 ? -49.102 -3.948 29.826 1.00 35.25 99 SER A CA 1
ATOM 78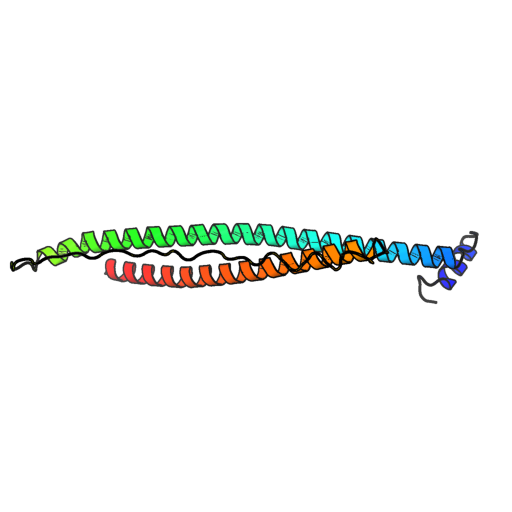0 C C . SER A 1 99 ? -48.164 -4.234 28.637 1.00 35.25 99 SER A C 1
ATOM 782 O O . SER A 1 99 ? -47.084 -3.652 28.568 1.00 35.25 99 SER A O 1
ATOM 784 N N . SER A 1 100 ? -48.627 -5.147 27.766 1.00 35.12 100 SER A N 1
ATOM 785 C CA . SER A 1 100 ? -48.358 -5.436 26.331 1.00 35.12 100 SER A CA 1
ATOM 786 C C . SER A 1 100 ? -47.635 -4.358 25.495 1.00 35.12 100 SER A C 1
ATOM 788 O O . SER A 1 100 ? -47.792 -3.182 25.794 1.00 35.12 100 SER A O 1
ATOM 790 N N . GLU A 1 101 ? -46.908 -4.601 24.389 1.00 41.81 101 GLU A N 1
ATOM 791 C CA . GLU A 1 101 ? -46.791 -5.697 23.389 1.00 41.81 101 GLU A CA 1
ATOM 792 C C . GLU A 1 101 ? -45.530 -5.439 22.484 1.00 41.81 101 GLU A C 1
ATOM 794 O O . GLU A 1 101 ? -44.864 -4.420 22.681 1.00 41.81 101 GLU A O 1
ATOM 799 N N . PRO A 1 102 ? -45.163 -6.317 21.514 1.00 49.62 102 PRO A N 1
ATOM 800 C CA . PRO A 1 102 ? -43.881 -6.304 20.783 1.00 49.62 102 PRO A CA 1
ATOM 801 C C . PRO A 1 102 ? -43.935 -5.729 19.343 1.00 49.62 102 PRO A C 1
ATOM 803 O O . PRO A 1 102 ? -44.982 -5.727 18.705 1.00 49.62 102 PRO A O 1
ATOM 806 N N . ALA A 1 103 ? -42.777 -5.347 18.781 1.00 35.59 103 ALA A N 1
ATOM 807 C CA . ALA A 1 103 ? -42.538 -5.171 17.331 1.00 35.59 103 ALA A CA 1
ATOM 808 C C . ALA A 1 103 ? -41.030 -5.397 17.041 1.00 35.59 103 ALA A C 1
ATOM 810 O O . ALA A 1 103 ? -40.193 -4.757 17.671 1.00 35.59 103 ALA A O 1
ATOM 811 N N . ALA A 1 104 ? -40.610 -6.469 16.345 1.00 35.69 104 ALA A N 1
ATOM 812 C CA . ALA A 1 104 ? -40.453 -6.598 14.878 1.00 35.69 104 ALA A CA 1
ATOM 813 C C . ALA A 1 104 ? -39.617 -5.440 14.287 1.00 35.69 104 ALA A C 1
ATOM 815 O O . ALA A 1 104 ? -40.009 -4.291 14.410 1.00 35.69 104 ALA A O 1
ATOM 816 N N . GLY A 1 105 ? -38.445 -5.600 13.671 1.00 35.28 105 GLY A N 1
ATOM 817 C CA . GLY A 1 105 ? -37.885 -6.697 12.883 1.00 35.28 105 GLY A CA 1
ATOM 818 C C . GLY A 1 105 ? -37.352 -6.060 11.591 1.00 35.28 105 GLY A C 1
ATOM 819 O O . GLY A 1 105 ? -38.139 -5.585 10.781 1.00 35.28 105 GLY A O 1
ATOM 820 N N . ALA A 1 106 ? -36.030 -5.967 11.446 1.00 36.97 106 ALA A N 1
ATOM 821 C CA . ALA A 1 106 ? -35.345 -5.408 10.279 1.00 36.97 106 ALA A CA 1
ATOM 822 C C . ALA A 1 106 ? -34.921 -6.526 9.310 1.00 36.97 106 ALA A C 1
ATOM 824 O O . ALA A 1 106 ? -34.506 -7.574 9.798 1.00 36.97 106 ALA A O 1
ATOM 825 N N . ALA A 1 107 ? -34.988 -6.286 7.989 1.00 34.75 107 ALA A N 1
ATOM 826 C CA . ALA A 1 107 ? -33.944 -6.606 6.990 1.00 34.75 107 ALA A CA 1
ATOM 827 C C . ALA A 1 107 ? -34.458 -6.525 5.529 1.00 34.75 107 ALA A C 1
ATOM 829 O O . ALA A 1 107 ? -35.419 -7.188 5.155 1.00 34.75 107 ALA A O 1
ATOM 830 N N . GLU A 1 108 ? -33.782 -5.663 4.765 1.00 36.69 108 GLU A N 1
ATOM 831 C CA . GLU A 1 108 ? -33.231 -5.770 3.397 1.00 36.69 108 GLU A CA 1
ATOM 832 C C . GLU A 1 108 ? -33.852 -6.626 2.274 1.00 36.69 108 GLU A C 1
ATOM 834 O O . GLU A 1 108 ? -34.199 -7.793 2.422 1.00 36.69 108 GLU A O 1
ATOM 839 N N . GLY A 1 109 ? -33.777 -6.048 1.066 1.00 35.34 109 GLY A N 1
ATOM 840 C CA . GLY A 1 109 ? -33.749 -6.770 -0.205 1.00 35.34 109 GLY A CA 1
ATOM 841 C C . GLY A 1 109 ? -33.928 -5.837 -1.407 1.00 35.34 109 GLY A C 1
ATOM 842 O O . GLY A 1 109 ? -35.060 -5.534 -1.782 1.00 35.34 109 GLY A O 1
ATOM 843 N N . LYS A 1 110 ? -32.836 -5.385 -2.044 1.00 40.75 110 LYS A N 1
ATOM 844 C CA . LYS A 1 110 ? -32.907 -4.843 -3.411 1.00 40.75 110 LYS A CA 1
ATOM 845 C C . LYS A 1 110 ? -31.690 -5.221 -4.254 1.00 40.75 110 LYS A C 1
ATOM 847 O O . LYS A 1 110 ? -30.563 -5.256 -3.783 1.00 40.75 110 LYS A O 1
ATOM 852 N N . SER A 1 111 ? -32.030 -5.567 -5.486 1.00 48.84 111 SER A N 1
ATOM 853 C CA . SER A 1 111 ? -31.346 -6.363 -6.496 1.00 48.84 111 SER A CA 1
ATOM 854 C C . SER A 1 111 ? -30.120 -5.724 -7.139 1.00 48.84 111 SER A C 1
ATOM 856 O O . SER A 1 111 ? -30.108 -4.539 -7.462 1.00 48.84 111 SER A O 1
ATOM 858 N N . ILE A 1 112 ? -29.164 -6.602 -7.430 1.00 49.41 112 ILE A N 1
ATOM 859 C CA . ILE A 1 112 ? -28.054 -6.450 -8.366 1.00 49.41 112 ILE A CA 1
ATOM 860 C C . ILE A 1 112 ? -28.636 -6.341 -9.784 1.00 49.41 112 ILE A C 1
ATOM 862 O O . ILE A 1 112 ? -29.301 -7.268 -10.240 1.00 49.41 112 ILE A O 1
ATOM 866 N N . ASN A 1 113 ? -28.404 -5.211 -10.450 1.00 49.41 113 ASN A N 1
ATOM 867 C CA . ASN A 1 113 ? -28.621 -5.016 -11.884 1.00 49.41 113 ASN A CA 1
ATOM 868 C C . ASN A 1 113 ? -27.332 -4.346 -12.399 1.00 49.41 113 ASN A C 1
ATOM 870 O O . ASN A 1 113 ? -26.979 -3.267 -11.933 1.00 49.41 113 ASN A O 1
ATOM 874 N N . ASP A 1 114 ? -26.447 -5.101 -13.039 1.00 44.94 114 ASP A N 1
ATOM 875 C CA . ASP A 1 114 ? -26.399 -5.294 -14.496 1.00 44.94 114 ASP A CA 1
ATOM 876 C C . ASP A 1 114 ? -25.592 -4.162 -15.158 1.00 44.94 114 ASP A C 1
ATOM 878 O O . ASP A 1 114 ? -26.113 -3.110 -15.523 1.00 44.94 114 ASP A O 1
ATOM 882 N N . ALA A 1 115 ? -24.273 -4.360 -15.205 1.00 45.59 115 ALA A N 1
ATOM 883 C CA . ALA A 1 115 ? -23.301 -3.455 -15.818 1.00 45.59 115 ALA A CA 1
ATOM 884 C C . ALA A 1 115 ? -22.192 -4.273 -16.498 1.00 45.59 115 ALA A C 1
ATOM 886 O O . ALA A 1 115 ? -21.008 -4.125 -16.201 1.00 45.59 115 ALA A O 1
ATOM 887 N N . LEU A 1 116 ? -22.593 -5.186 -17.382 1.00 48.12 116 LEU A N 1
ATOM 888 C CA . LEU A 1 116 ? -21.679 -5.978 -18.196 1.00 48.12 116 LEU A CA 1
ATOM 889 C C . LEU A 1 116 ? -22.114 -5.921 -19.659 1.00 48.12 116 LEU A C 1
ATOM 891 O O . LEU A 1 116 ? -22.573 -6.919 -20.195 1.00 48.12 116 LEU A O 1
ATOM 895 N N . ASP A 1 117 ? -21.984 -4.752 -20.293 1.00 46.53 117 ASP A N 1
ATOM 896 C CA . ASP A 1 117 ? -21.943 -4.704 -21.758 1.00 46.53 117 ASP A CA 1
ATOM 897 C C . ASP A 1 117 ? -21.371 -3.381 -22.294 1.00 46.53 117 ASP A C 1
ATOM 899 O O . ASP A 1 117 ? -22.114 -2.495 -22.713 1.00 46.53 117 ASP A O 1
ATOM 903 N N . THR A 1 118 ? -20.045 -3.177 -22.215 1.00 48.09 118 THR A N 1
ATOM 904 C CA . THR A 1 118 ? -19.331 -2.181 -23.059 1.00 48.09 118 THR A CA 1
ATOM 905 C C . THR A 1 118 ? -17.797 -2.317 -23.029 1.00 48.09 118 THR A C 1
ATOM 907 O O . THR A 1 118 ? -17.080 -1.332 -22.862 1.00 48.09 118 THR A O 1
ATOM 910 N N . LEU A 1 119 ? -17.237 -3.522 -23.194 1.00 48.25 119 LEU A N 1
ATOM 911 C CA . LEU A 1 119 ? -15.771 -3.663 -23.301 1.00 48.25 119 LEU A CA 1
ATOM 912 C C . LEU A 1 119 ? -15.308 -4.720 -24.311 1.00 48.25 119 LEU A C 1
ATOM 914 O O . LEU A 1 119 ? -14.307 -5.389 -24.080 1.00 48.25 119 LEU A O 1
ATOM 918 N N . ASP A 1 120 ? -16.008 -4.863 -25.439 1.00 43.94 120 ASP A N 1
ATOM 919 C CA . ASP A 1 120 ? -15.636 -5.857 -26.460 1.00 43.94 120 ASP A CA 1
ATOM 920 C C . ASP A 1 120 ? -15.473 -5.276 -27.873 1.00 43.94 120 ASP A C 1
ATOM 922 O O . ASP A 1 120 ? -15.753 -5.923 -28.877 1.00 43.94 120 ASP A O 1
ATOM 926 N N . THR A 1 121 ? -15.042 -4.015 -28.004 1.00 49.44 121 THR A N 1
ATOM 927 C CA . THR A 1 121 ? -14.887 -3.415 -29.347 1.00 49.44 121 THR A CA 1
ATOM 928 C C . THR A 1 121 ? -13.703 -2.467 -29.512 1.00 49.44 121 THR A C 1
ATOM 930 O O . THR A 1 121 ? -13.829 -1.467 -30.203 1.00 49.44 121 THR A O 1
ATOM 933 N N . MET A 1 122 ? -12.536 -2.775 -28.932 1.00 44.19 122 MET A N 1
ATOM 934 C CA . MET A 1 122 ? -11.248 -2.187 -29.369 1.00 44.19 122 MET A CA 1
ATOM 935 C C . MET A 1 122 ? -10.063 -3.158 -29.175 1.00 44.19 122 MET A C 1
ATOM 937 O O . MET A 1 122 ? -8.998 -2.770 -28.703 1.00 44.19 122 MET A O 1
ATOM 941 N N . LYS A 1 123 ? -10.246 -4.445 -29.513 1.00 48.16 123 LYS A N 1
ATOM 942 C CA . LYS A 1 123 ? -9.188 -5.477 -29.438 1.00 48.16 123 LYS A CA 1
ATOM 943 C C . LYS A 1 123 ? -8.421 -5.691 -30.754 1.00 48.16 123 LYS A C 1
ATOM 945 O O . LYS A 1 123 ? -7.464 -6.455 -30.774 1.00 48.16 123 LYS A O 1
ATOM 950 N N . ASP A 1 124 ? -8.763 -4.989 -31.828 1.00 46.06 124 ASP A N 1
ATOM 951 C CA . ASP A 1 124 ? -8.026 -5.094 -33.088 1.00 46.06 124 ASP A CA 1
ATOM 952 C C . ASP A 1 124 ? -7.145 -3.862 -33.307 1.00 46.06 124 ASP A C 1
ATOM 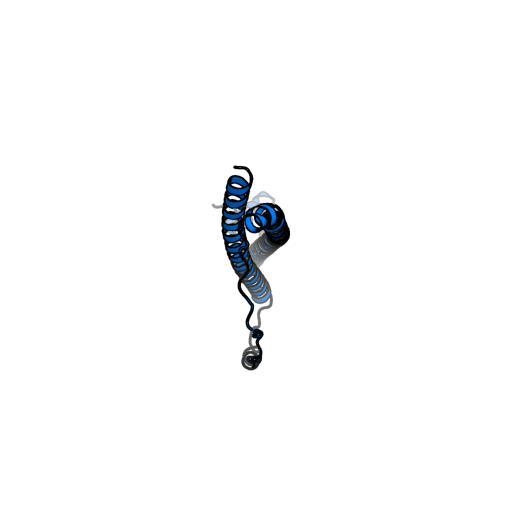954 O O . ASP A 1 124 ? -7.645 -2.740 -33.273 1.00 46.06 124 ASP A O 1
ATOM 958 N N . LEU A 1 125 ? -5.852 -4.116 -33.579 1.00 49.16 125 LEU A N 1
ATOM 959 C CA . LEU A 1 125 ? -4.760 -3.195 -33.971 1.00 49.16 125 LEU A CA 1
ATOM 960 C C . LEU A 1 125 ? -3.672 -2.887 -32.920 1.00 49.16 125 LEU A C 1
ATOM 962 O O . LEU A 1 125 ? -3.189 -1.759 -32.868 1.00 49.16 125 LEU A O 1
ATOM 966 N N . ASN A 1 126 ? -3.192 -3.864 -32.140 1.00 43.66 126 ASN A N 1
ATOM 967 C CA . ASN A 1 126 ? -1.953 -3.661 -31.369 1.00 43.66 126 ASN A CA 1
ATOM 968 C C . ASN A 1 126 ? -0.847 -4.655 -31.750 1.00 43.66 126 ASN A C 1
ATOM 970 O O . ASN A 1 126 ? -0.579 -5.634 -31.059 1.00 43.66 126 ASN A O 1
ATOM 974 N N . ALA A 1 127 ? -0.220 -4.388 -32.895 1.00 49.88 127 ALA A N 1
ATOM 975 C CA . ALA A 1 127 ? 0.986 -5.057 -33.363 1.00 49.88 127 ALA A CA 1
ATOM 976 C C . ALA A 1 127 ? 2.240 -4.378 -32.769 1.00 49.88 127 ALA A C 1
ATOM 978 O O . ALA A 1 127 ? 2.753 -3.433 -33.360 1.00 49.88 127 ALA A O 1
ATOM 979 N N . ALA A 1 128 ? 2.693 -4.848 -31.599 1.00 44.78 128 ALA A N 1
ATOM 980 C CA . ALA A 1 128 ? 4.078 -4.810 -31.087 1.00 44.78 128 ALA A CA 1
ATOM 981 C C . ALA A 1 128 ? 4.098 -5.501 -29.703 1.00 44.78 128 ALA A C 1
ATOM 983 O O . ALA A 1 128 ? 3.541 -4.966 -28.746 1.00 44.78 128 ALA A O 1
ATOM 984 N N . SER A 1 129 ? 4.664 -6.708 -29.601 1.00 58.06 129 SER A N 1
ATOM 985 C CA . SER A 1 129 ? 4.380 -7.646 -28.499 1.00 58.06 129 SER A CA 1
ATOM 986 C C . SER A 1 129 ? 5.076 -7.384 -27.156 1.00 58.06 129 SER A C 1
ATOM 988 O O . SER A 1 129 ? 4.661 -7.991 -26.175 1.00 58.06 129 SER A O 1
ATOM 990 N N . ASP A 1 130 ? 6.031 -6.457 -27.051 1.00 53.97 130 ASP A N 1
ATOM 991 C CA . ASP A 1 130 ? 6.749 -6.224 -25.778 1.00 53.97 130 ASP A CA 1
ATOM 992 C C . ASP A 1 130 ? 6.234 -5.002 -25.003 1.00 53.97 130 ASP A C 1
ATOM 994 O O . ASP A 1 130 ? 6.048 -5.043 -23.784 1.00 53.97 130 ASP A O 1
ATOM 998 N N . ALA A 1 131 ? 5.821 -3.944 -25.713 1.00 58.97 131 ALA A N 1
ATOM 999 C CA . ALA A 1 131 ? 5.158 -2.789 -25.101 1.00 58.97 131 ALA A CA 1
ATOM 1000 C C . ALA A 1 131 ? 3.816 -3.164 -24.440 1.00 58.97 131 ALA A C 1
ATOM 1002 O O . ALA A 1 131 ? 3.360 -2.487 -23.518 1.00 58.97 131 ALA A O 1
ATOM 1003 N N . THR A 1 132 ? 3.175 -4.250 -24.885 1.00 65.19 132 THR A N 1
ATOM 1004 C CA . THR A 1 132 ? 1.953 -4.783 -24.271 1.00 65.19 132 THR A CA 1
ATOM 1005 C C . THR A 1 132 ? 2.192 -5.445 -22.926 1.00 65.19 132 THR A C 1
ATOM 1007 O O . THR A 1 132 ? 1.358 -5.285 -22.040 1.00 65.19 132 THR A O 1
ATOM 1010 N N . VAL A 1 133 ? 3.307 -6.160 -22.758 1.00 67.38 133 VAL A N 1
ATOM 1011 C CA . VAL A 1 133 ? 3.607 -6.887 -21.516 1.00 67.38 133 VAL A CA 1
ATOM 1012 C C . VAL A 1 133 ? 3.996 -5.900 -20.421 1.00 67.38 133 VAL A C 1
ATOM 1014 O O . VAL A 1 133 ? 3.392 -5.914 -19.350 1.00 67.38 133 VAL A O 1
ATOM 1017 N N . ALA A 1 134 ? 4.895 -4.959 -20.725 1.00 68.19 134 ALA A N 1
ATOM 1018 C CA . ALA A 1 134 ? 5.272 -3.901 -19.790 1.00 68.19 134 ALA A CA 1
ATOM 1019 C C . ALA A 1 134 ? 4.068 -3.030 -19.389 1.00 68.19 134 ALA A C 1
ATOM 1021 O O . ALA A 1 134 ? 3.885 -2.705 -18.217 1.00 68.19 134 ALA A O 1
ATOM 1022 N N . LYS A 1 135 ? 3.187 -2.699 -20.344 1.00 75.62 135 LYS A N 1
ATOM 1023 C CA . LYS A 1 135 ? 1.955 -1.949 -20.064 1.00 75.62 135 LYS A CA 1
ATOM 1024 C C . LYS A 1 135 ? 0.963 -2.749 -19.217 1.00 75.62 135 LYS A C 1
ATOM 1026 O O . LYS A 1 135 ? 0.339 -2.171 -18.333 1.00 75.62 135 LYS A O 1
ATOM 1031 N N . ALA A 1 136 ? 0.816 -4.048 -19.472 1.00 78.81 136 ALA A N 1
ATOM 1032 C CA . ALA A 1 136 ? -0.062 -4.916 -18.694 1.00 78.81 136 ALA A CA 1
ATOM 1033 C C . ALA A 1 136 ? 0.434 -5.075 -17.252 1.00 78.81 136 ALA A C 1
ATOM 1035 O O . ALA A 1 136 ? -0.357 -4.928 -16.328 1.00 78.81 136 ALA A O 1
ATOM 1036 N N . ALA A 1 137 ? 1.735 -5.289 -17.049 1.00 77.88 137 ALA A N 1
ATOM 1037 C CA . ALA A 1 137 ? 2.323 -5.381 -15.715 1.00 77.88 137 ALA A CA 1
ATOM 1038 C C . ALA A 1 137 ? 2.288 -4.033 -14.968 1.00 77.88 137 ALA A C 1
ATOM 1040 O O . ALA A 1 137 ? 1.944 -3.998 -13.791 1.00 77.88 137 ALA A O 1
ATOM 1041 N N . ALA A 1 138 ? 2.523 -2.905 -15.647 1.00 79.62 138 ALA A N 1
ATOM 1042 C CA . ALA A 1 138 ? 2.335 -1.582 -15.043 1.00 79.62 138 ALA A CA 1
ATOM 1043 C C . ALA A 1 138 ? 0.868 -1.320 -14.646 1.00 79.62 138 ALA A C 1
ATOM 1045 O O . ALA A 1 138 ? 0.597 -0.748 -13.589 1.00 79.62 138 ALA A O 1
ATOM 1046 N N . GLN A 1 139 ? -0.089 -1.755 -15.472 1.00 84.88 139 GLN A N 1
ATOM 1047 C CA . GLN A 1 139 ? -1.512 -1.679 -15.147 1.00 84.88 139 GLN A CA 1
ATOM 1048 C C . GLN A 1 139 ? -1.863 -2.581 -13.955 1.00 84.88 139 GLN A C 1
ATOM 1050 O O . GLN A 1 139 ? -2.583 -2.133 -13.065 1.00 84.88 139 GLN A O 1
ATOM 1055 N N . ASP A 1 140 ? -1.334 -3.806 -13.905 1.00 87.88 140 ASP A N 1
ATOM 1056 C CA . ASP A 1 140 ? -1.535 -4.743 -12.794 1.00 87.88 140 ASP A CA 1
ATOM 1057 C C . ASP A 1 140 ? -1.020 -4.160 -11.470 1.00 87.88 140 ASP A C 1
ATOM 1059 O O . ASP A 1 140 ? -1.781 -4.068 -10.503 1.00 87.88 140 ASP A O 1
ATOM 1063 N N . ILE A 1 141 ? 0.206 -3.622 -11.457 1.00 89.38 141 ILE A N 1
ATOM 1064 C CA . ILE A 1 141 ? 0.763 -2.884 -10.311 1.00 89.38 141 ILE A CA 1
ATOM 1065 C C . ILE A 1 141 ? -0.181 -1.753 -9.891 1.00 89.38 141 ILE A C 1
ATOM 1067 O O . ILE A 1 141 ? -0.532 -1.647 -8.716 1.00 89.38 141 ILE A O 1
ATOM 1071 N N . GLY A 1 142 ? -0.649 -0.938 -10.841 1.00 89.62 142 GLY A N 1
ATOM 1072 C CA . GLY A 1 142 ? -1.585 0.153 -10.562 1.00 89.62 142 GLY A CA 1
ATOM 1073 C C . GLY A 1 142 ? -2.880 -0.324 -9.897 1.00 89.62 142 GLY A C 1
ATOM 1074 O O . GLY A 1 142 ? -3.344 0.281 -8.926 1.00 89.62 142 GLY A O 1
ATOM 1075 N N . THR A 1 143 ? -3.448 -1.435 -10.370 1.00 92.06 143 THR A N 1
ATOM 1076 C CA . THR A 1 143 ? -4.654 -2.024 -9.767 1.00 92.06 143 THR A CA 1
ATOM 1077 C C . THR A 1 143 ? -4.398 -2.596 -8.373 1.00 92.06 143 THR A C 1
ATOM 1079 O O . THR A 1 143 ? -5.192 -2.338 -7.466 1.00 92.06 143 THR A O 1
ATOM 1082 N N . LYS A 1 144 ? -3.274 -3.296 -8.160 1.00 92.19 144 LYS A N 1
ATOM 1083 C CA . LYS A 1 144 ? -2.885 -3.835 -6.848 1.00 92.19 144 LYS A CA 1
ATOM 1084 C C . LYS A 1 144 ? -2.662 -2.720 -5.834 1.00 92.19 144 LYS A C 1
ATOM 1086 O O . LYS A 1 144 ? -3.245 -2.768 -4.755 1.00 92.19 144 LYS A O 1
ATOM 1091 N N . VAL A 1 145 ? -1.915 -1.679 -6.198 1.00 92.69 145 VAL A N 1
ATOM 1092 C CA . VAL A 1 145 ? -1.673 -0.515 -5.331 1.00 92.69 145 VAL A CA 1
ATOM 1093 C C . VAL A 1 145 ? -2.986 0.185 -4.977 1.00 92.69 145 VAL A C 1
ATOM 1095 O O . VAL A 1 145 ? -3.207 0.520 -3.817 1.00 92.69 145 VAL A O 1
ATOM 1098 N N . THR A 1 146 ? -3.902 0.349 -5.936 1.00 94.25 146 THR A N 1
ATOM 1099 C CA . THR A 1 146 ? -5.224 0.940 -5.659 1.00 94.25 146 THR A CA 1
ATOM 1100 C C . THR A 1 146 ? -6.015 0.086 -4.664 1.00 94.25 146 THR A C 1
ATOM 1102 O O . THR A 1 146 ? -6.529 0.608 -3.679 1.00 94.25 146 THR A O 1
ATOM 1105 N N . SER A 1 147 ? -6.035 -1.240 -4.842 1.00 93.88 147 SER A N 1
ATOM 1106 C CA . SER A 1 147 ? -6.687 -2.148 -3.891 1.00 93.88 147 SER A CA 1
ATOM 1107 C C . SER A 1 147 ? -6.039 -2.113 -2.502 1.00 93.88 147 SER A C 1
ATOM 1109 O O . SER A 1 147 ? -6.739 -2.184 -1.491 1.00 93.88 147 SER A O 1
ATOM 1111 N N . GLN A 1 148 ? -4.714 -1.979 -2.422 1.00 94.75 148 GLN A N 1
ATOM 1112 C CA . GLN A 1 148 ? -4.006 -1.824 -1.152 1.00 94.75 148 GLN A CA 1
ATOM 1113 C C . GLN A 1 148 ? -4.386 -0.527 -0.436 1.00 94.75 148 GLN A C 1
ATOM 1115 O O . GLN A 1 148 ? -4.532 -0.540 0.786 1.00 94.75 148 GLN A O 1
ATOM 1120 N N . LEU A 1 149 ? -4.596 0.570 -1.168 1.00 95.56 149 LEU A N 1
ATOM 1121 C CA . LEU A 1 149 ? -5.089 1.824 -0.592 1.00 95.56 149 LEU A CA 1
ATOM 1122 C C . LEU A 1 149 ? -6.493 1.655 -0.001 1.00 95.56 149 LEU A C 1
ATOM 1124 O O . LEU A 1 149 ? -6.718 2.068 1.136 1.00 95.56 149 LEU A O 1
ATOM 1128 N N . ASP A 1 150 ? -7.396 0.966 -0.701 1.00 95.50 150 ASP A N 1
ATOM 1129 C CA . ASP A 1 150 ? -8.732 0.658 -0.173 1.00 95.50 150 ASP A CA 1
ATOM 1130 C C . ASP A 1 150 ? -8.654 -0.224 1.091 1.00 95.50 150 ASP A C 1
ATOM 1132 O O . ASP A 1 150 ? -9.374 -0.013 2.072 1.00 95.50 150 ASP A O 1
ATOM 1136 N N . LYS A 1 151 ? -7.739 -1.207 1.114 1.00 95.56 151 LYS A N 1
ATOM 1137 C CA . LYS A 1 151 ? -7.480 -2.045 2.302 1.00 95.56 151 LYS A CA 1
ATOM 1138 C C . LYS A 1 151 ? -6.942 -1.218 3.472 1.00 95.56 151 LYS A C 1
ATOM 1140 O O . LYS A 1 151 ? -7.354 -1.446 4.611 1.00 95.56 151 LYS A O 1
ATOM 1145 N N . LEU A 1 152 ? -6.038 -0.275 3.214 1.00 96.88 152 LEU A N 1
ATOM 1146 C CA . LEU A 1 152 ? -5.492 0.634 4.223 1.00 96.88 152 LEU A CA 1
ATOM 1147 C C . LEU A 1 152 ? -6.570 1.551 4.811 1.00 96.88 152 LEU A C 1
ATOM 1149 O O . LEU A 1 152 ? -6.610 1.727 6.028 1.00 96.88 152 LEU A O 1
ATOM 1153 N N . ASP A 1 153 ? -7.473 2.076 3.984 1.00 97.06 153 ASP A N 1
ATOM 1154 C CA . ASP A 1 153 ? -8.607 2.883 4.447 1.00 97.06 153 ASP A CA 1
ATOM 1155 C C . ASP A 1 153 ? -9.563 2.058 5.328 1.00 97.06 153 ASP A C 1
ATOM 1157 O O . ASP A 1 153 ? -9.930 2.457 6.438 1.00 97.06 153 ASP A O 1
ATOM 1161 N N . SER A 1 154 ? -9.863 0.822 4.916 1.00 95.69 154 SER A N 1
ATOM 1162 C CA . SER A 1 154 ? -10.629 -0.120 5.740 1.00 95.69 154 SER A CA 1
ATOM 1163 C C . SER A 1 154 ? -9.949 -0.403 7.087 1.00 95.69 154 SER A C 1
ATOM 1165 O O . SER A 1 154 ? -10.604 -0.407 8.133 1.00 95.69 154 SER A O 1
ATOM 1167 N N . LEU A 1 155 ? -8.630 -0.614 7.087 1.00 96.94 155 LEU A N 1
ATOM 1168 C CA . LEU A 1 155 ? -7.833 -0.805 8.300 1.00 96.94 155 LEU A CA 1
ATOM 1169 C C . LEU A 1 155 ? -7.890 0.414 9.224 1.00 96.94 155 LEU A C 1
ATOM 1171 O O . LEU A 1 155 ? -8.031 0.242 10.438 1.00 96.94 155 LEU A O 1
ATOM 1175 N N . LEU A 1 156 ? -7.825 1.624 8.668 1.00 97.00 156 LEU A N 1
ATOM 1176 C CA . LEU A 1 156 ? -7.933 2.869 9.423 1.00 97.00 156 LEU A CA 1
ATOM 1177 C C . LEU A 1 156 ? -9.299 2.970 10.113 1.00 97.00 156 LEU A C 1
ATOM 1179 O O . LEU A 1 156 ? -9.371 3.177 11.325 1.00 97.00 156 LEU A O 1
ATOM 1183 N N . HIS A 1 157 ? -10.380 2.695 9.382 1.00 96.44 157 HIS A N 1
ATOM 1184 C CA . HIS A 1 157 ? -11.726 2.653 9.951 1.00 96.44 157 HIS A CA 1
ATOM 1185 C C . HIS A 1 157 ? -11.884 1.597 11.055 1.00 96.44 157 HIS A C 1
ATOM 1187 O O . HIS A 1 157 ? -12.481 1.872 12.103 1.00 96.44 157 HIS A O 1
ATOM 1193 N N . LYS A 1 158 ? -11.326 0.393 10.867 1.00 96.06 158 LYS A N 1
ATOM 1194 C CA . LYS A 1 158 ? -11.312 -0.648 11.909 1.00 96.06 158 LYS A CA 1
ATOM 1195 C C . LYS A 1 158 ? -10.533 -0.186 13.145 1.00 96.06 158 LYS A C 1
ATOM 1197 O O . LYS A 1 158 ? -10.989 -0.411 14.267 1.00 96.06 158 LYS A O 1
ATOM 1202 N N . ALA A 1 159 ? -9.393 0.481 12.962 1.00 97.06 159 ALA A N 1
ATOM 1203 C CA . ALA A 1 159 ? -8.563 0.995 14.050 1.00 97.06 159 ALA A CA 1
ATOM 1204 C C . ALA A 1 159 ? -9.259 2.095 14.862 1.00 97.06 159 ALA A C 1
ATOM 1206 O O . ALA A 1 159 ? -9.228 2.060 16.098 1.00 97.06 159 ALA A O 1
ATOM 1207 N N . ASP A 1 160 ? -9.952 3.016 14.199 1.00 97.44 160 ASP A N 1
ATOM 1208 C CA . ASP A 1 160 ? -10.723 4.065 14.867 1.00 97.44 160 ASP A CA 1
ATOM 1209 C C . ASP A 1 160 ? -11.875 3.480 15.689 1.00 97.44 160 ASP A C 1
ATOM 1211 O O . ASP A 1 160 ? -12.042 3.802 16.873 1.00 97.44 160 ASP A O 1
ATOM 1215 N N . ASN A 1 161 ? -12.636 2.552 15.103 1.00 95.06 161 ASN A N 1
ATOM 1216 C CA . ASN A 1 161 ? -13.731 1.882 15.800 1.00 95.06 161 ASN A CA 1
ATOM 1217 C C . ASN A 1 161 ? -13.231 1.065 17.005 1.00 95.06 161 ASN A C 1
ATOM 1219 O O . ASN A 1 161 ? -13.832 1.087 18.087 1.00 95.06 161 ASN A O 1
ATOM 1223 N N . ALA A 1 162 ? -12.104 0.372 16.847 1.00 96.81 162 ALA A N 1
ATOM 1224 C CA . ALA A 1 162 ? -11.474 -0.362 17.931 1.00 96.81 162 ALA A CA 1
ATOM 1225 C C . ALA A 1 162 ? -11.036 0.565 19.070 1.00 96.81 162 ALA A C 1
ATOM 1227 O O . ALA A 1 162 ? -11.345 0.304 20.234 1.00 96.81 162 ALA A O 1
ATOM 1228 N N . THR A 1 163 ? -10.391 1.684 18.737 1.00 97.06 163 THR A N 1
ATOM 1229 C CA . THR A 1 163 ? -9.950 2.696 19.705 1.00 97.06 163 THR A CA 1
ATOM 1230 C C . THR A 1 163 ? -11.134 3.260 20.488 1.00 97.06 163 THR A C 1
ATOM 1232 O O . THR A 1 163 ? -11.100 3.330 21.723 1.00 97.06 163 THR A O 1
ATOM 1235 N N . TYR A 1 164 ? -12.217 3.603 19.788 1.00 97.69 164 TYR A N 1
ATOM 1236 C CA . TYR A 1 164 ? -13.456 4.057 20.411 1.00 97.69 164 TYR A CA 1
ATOM 1237 C C . TYR A 1 164 ? -14.038 2.998 21.360 1.00 97.69 164 TYR A C 1
ATOM 1239 O O . TYR A 1 164 ? -14.320 3.287 22.528 1.00 97.69 164 TYR A O 1
ATOM 1247 N N . SER A 1 165 ? -14.161 1.757 20.885 1.00 97.19 165 SER A N 1
ATOM 1248 C CA . SER A 1 165 ? -14.713 0.635 21.648 1.00 97.19 165 SER A CA 1
ATOM 1249 C C . SER A 1 165 ? -13.895 0.332 22.903 1.00 97.19 165 SER A C 1
ATOM 1251 O O . SER A 1 165 ? -14.464 0.199 23.988 1.00 97.19 165 SER A O 1
ATOM 1253 N N . MET A 1 166 ? -12.565 0.293 22.795 1.00 97.56 166 MET A N 1
ATOM 1254 C CA . MET A 1 166 ? -11.656 0.082 23.925 1.00 97.56 166 MET A CA 1
ATOM 1255 C C . MET A 1 166 ? -11.821 1.159 24.995 1.00 97.56 166 MET A C 1
ATOM 1257 O O . MET A 1 166 ? -11.937 0.844 26.184 1.00 97.56 166 MET A O 1
ATOM 1261 N N . LYS A 1 167 ? -11.870 2.433 24.587 1.00 97.62 167 LYS A N 1
ATOM 1262 C CA . LYS A 1 167 ? -12.075 3.559 25.505 1.00 97.62 167 LYS A CA 1
ATOM 1263 C C . LYS A 1 167 ? -13.419 3.447 26.221 1.00 97.62 167 LYS A C 1
ATOM 1265 O O . LYS A 1 167 ? -13.470 3.513 27.448 1.00 97.62 167 LYS A O 1
ATOM 1270 N N . HIS A 1 168 ? -14.493 3.210 25.472 1.00 97.19 168 HIS A N 1
ATOM 1271 C CA . HIS A 1 168 ? -15.837 3.078 26.027 1.00 97.19 168 HIS A CA 1
ATOM 1272 C C . HIS A 1 168 ? -15.948 1.905 27.016 1.00 97.19 168 HIS A C 1
ATOM 1274 O O . HIS A 1 168 ? -16.461 2.071 28.124 1.00 97.19 168 HIS A O 1
ATOM 1280 N N . GLN A 1 169 ? -15.424 0.731 26.656 1.00 96.62 169 GLN A N 1
ATOM 1281 C CA . GLN A 1 169 ? -15.408 -0.447 27.528 1.00 96.62 169 GLN A CA 1
ATOM 1282 C C . GLN A 1 169 ? -14.587 -0.202 28.797 1.00 96.62 169 GLN A C 1
ATOM 1284 O O . GLN A 1 169 ? -15.028 -0.552 29.893 1.00 96.62 169 GLN A O 1
ATOM 1289 N N . THR A 1 170 ? -13.439 0.467 28.671 1.00 96.12 170 THR A N 1
ATOM 1290 C CA . THR A 1 170 ? -12.606 0.876 29.811 1.00 96.12 170 THR A CA 1
ATOM 1291 C C . THR A 1 170 ? -13.383 1.776 30.772 1.00 96.12 170 THR A C 1
ATOM 1293 O O . THR A 1 170 ? -13.357 1.561 31.985 1.00 96.12 170 THR A O 1
ATOM 1296 N N . ASP A 1 171 ? -14.120 2.758 30.255 1.00 95.44 171 ASP A N 1
ATOM 1297 C CA . ASP A 1 171 ? -14.920 3.665 31.080 1.00 95.44 171 ASP A CA 1
ATOM 1298 C C . ASP A 1 171 ? -16.092 2.952 31.768 1.00 95.44 171 ASP A C 1
ATOM 1300 O O . ASP A 1 171 ? -16.397 3.242 32.927 1.00 95.44 171 ASP A O 1
ATOM 1304 N N . GLN A 1 172 ? -16.737 1.993 31.095 1.00 93.50 172 GLN A N 1
ATOM 1305 C CA . GLN A 1 172 ? -17.771 1.160 31.715 1.00 93.50 172 GLN A CA 1
ATOM 1306 C C . GLN A 1 172 ? -17.203 0.307 32.852 1.00 93.50 172 GLN A C 1
ATOM 1308 O O . GLN A 1 172 ? -17.778 0.289 33.939 1.00 93.50 172 GLN A O 1
ATOM 1313 N N . MET A 1 173 ? -16.058 -0.339 32.632 1.00 91.69 173 MET A N 1
ATOM 1314 C CA . MET A 1 173 ? -15.383 -1.140 33.653 1.00 91.69 173 MET A CA 1
ATOM 1315 C C . MET A 1 173 ? -14.985 -0.299 34.869 1.00 91.69 173 MET A C 1
ATOM 1317 O O . MET A 1 173 ? -15.244 -0.707 35.997 1.00 91.69 173 MET A O 1
ATOM 1321 N N . LYS A 1 174 ? -14.456 0.91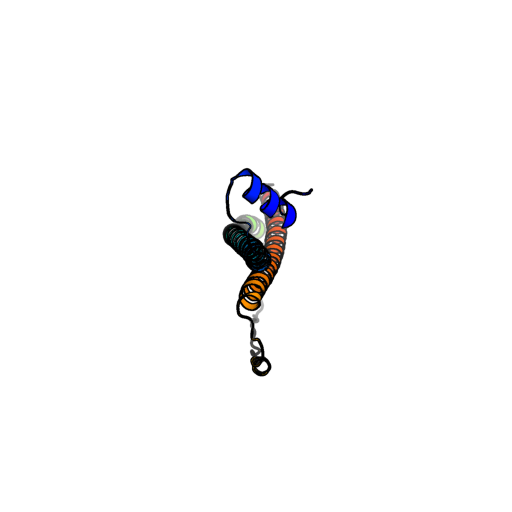4 34.661 1.00 90.94 174 LYS A N 1
ATOM 1322 C CA . LYS A 1 174 ? -14.136 1.851 35.754 1.00 90.94 174 LYS A CA 1
ATOM 1323 C C . LYS A 1 174 ? -15.355 2.263 36.580 1.00 90.94 174 LYS A C 1
ATOM 1325 O O . LYS A 1 174 ? -15.213 2.546 37.763 1.00 90.94 174 LYS A O 1
ATOM 1330 N N . LYS A 1 175 ? -16.534 2.374 35.960 1.00 88.12 175 LYS A N 1
ATOM 1331 C CA . LYS A 1 175 ? -17.790 2.682 36.671 1.00 88.12 175 LYS A CA 1
ATOM 1332 C C . LYS A 1 175 ? -18.303 1.486 37.461 1.00 88.12 175 LYS A C 1
ATOM 1334 O O . LYS A 1 175 ? -18.911 1.678 38.497 1.00 88.12 175 LYS A O 1
ATOM 1339 N N . ILE A 1 176 ? -18.076 0.284 36.944 1.00 84.06 176 ILE A N 1
ATOM 1340 C CA . ILE A 1 176 ? -18.449 -0.976 37.582 1.00 84.06 176 ILE A CA 1
ATOM 1341 C C . ILE A 1 176 ? -17.562 -1.278 38.798 1.00 84.06 176 ILE A C 1
ATOM 1343 O O . ILE A 1 176 ? -18.037 -1.839 39.778 1.00 84.06 176 ILE A O 1
ATOM 1347 N N . SER A 1 177 ? -16.273 -0.941 38.723 1.00 77.44 177 SER A N 1
ATOM 1348 C CA . SER A 1 177 ? -15.301 -1.194 39.790 1.00 77.44 177 SER A CA 1
ATOM 1349 C C . SER A 1 177 ? -15.320 -0.157 40.920 1.00 77.44 177 SER A C 1
ATOM 1351 O O . SER A 1 177 ? -14.509 -0.265 41.836 1.00 77.44 177 SER A O 1
ATOM 1353 N N . LYS A 1 178 ? -16.148 0.886 40.808 1.00 63.38 178 LYS A N 1
ATOM 1354 C CA . LYS A 1 178 ? -16.366 1.898 41.847 1.00 63.38 178 LYS A CA 1
ATOM 1355 C C . LYS A 1 178 ? -17.623 1.555 42.626 1.00 63.38 178 LYS A C 1
ATOM 1357 O O . LYS A 1 178 ? -17.580 1.730 43.859 1.00 63.38 178 LYS A O 1
#

pLDDT: mean 78.08, std 20.77, range [34.75, 97.81]

Foldseek 3Di:
DDPLDLVNQQVVCVVVVHDRDDPVNSVVVVVVVVLVVLVVVLVVLLVVLVVVVVVLVVLLVVLVVLVVVLVVLVVVLVVLCCVVVVVVVVVDDDDDDDDDDDDDDDDDDDDDDDDPPDDDPDPPDDPDPSVVVSVVSVVVSVVSVVVSVVSVVVSVVSVVVSVVSVVVSVVSVVVSVD

InterPro domains:
  IPR000727 Target SNARE coiled-coil homology domain [PS50192] (135-176)

Secondary structure (DSSP, 8-state):
--TTSHHHHHHHHHHTTPPPPPHHHHHHHHHHHHHHHHHHHHHHHHHHHHHHHHHHHHHHHHHHHHHHHHHHHHHHHHHHHHHHHHHHHTTS-------------------------S-SS--S----TTHHHHHHHHHHHHHHHHHHHHHHHHHHHHHHHHHHHHHHHHHHHHHH--

Radius of gyration: 33.74 Å; chains: 1; bounding box: 92×21×83 Å